Protein AF-A0A4P5VHD4-F1 (afdb_monomer)

Secondary structure (DSSP, 8-state):
-EEEEETT-TTSHHHHHHHHHHHHH-TT--EEEEEEESSHHHHHHHHHHHHHTT--GGGEEES-TTT--TTTT--BSEE---PPTT---GGGHHHHHHHHHHHGGGSTTTT----TT--HHHHHHHHHHTBPPGGGT-------

pLDDT: mean 90.38, std 12.6, range [35.44, 98.25]

Mean predicted aligned error: 4.92 Å

Structure (mmCIF, N/CA/C/O backbone):
data_AF-A0A4P5VHD4-F1
#
_entry.id   AF-A0A4P5VHD4-F1
#
loop_
_atom_site.group_PDB
_atom_site.id
_atom_site.type_symbol
_atom_site.label_atom_id
_atom_site.label_alt_id
_atom_site.label_comp_id
_atom_site.label_asym_id
_atom_site.label_entity_id
_atom_site.label_seq_id
_atom_site.pdbx_PDB_ins_code
_atom_site.Cartn_x
_atom_site.Cartn_y
_atom_site.Cartn_z
_atom_site.occupancy
_atom_site.B_iso_or_equiv
_atom_site.auth_seq_id
_atom_site.auth_comp_id
_atom_site.auth_asym_id
_atom_site.auth_atom_id
_atom_site.pdbx_PDB_model_num
ATOM 1 N N . MET A 1 1 ? 2.829 -13.680 -15.064 1.00 75.12 1 MET A N 1
ATOM 2 C CA . MET A 1 1 ? 2.821 -12.313 -14.505 1.00 75.12 1 MET A CA 1
ATOM 3 C C . MET A 1 1 ? 2.389 -12.442 -13.056 1.00 75.12 1 MET A C 1
ATOM 5 O O . MET A 1 1 ? 1.423 -13.157 -12.828 1.00 75.12 1 MET A O 1
ATOM 9 N N . ARG A 1 2 ? 3.145 -11.885 -12.105 1.00 89.25 2 ARG A N 1
ATOM 10 C CA . ARG A 1 2 ? 2.804 -11.911 -10.667 1.00 89.25 2 ARG A CA 1
ATOM 11 C C . ARG A 1 2 ? 2.540 -10.485 -10.185 1.00 89.25 2 ARG A C 1
ATOM 13 O O . ARG A 1 2 ? 3.039 -9.551 -10.811 1.00 89.25 2 ARG A O 1
ATOM 20 N N . SER A 1 3 ? 1.775 -10.311 -9.116 1.00 94.00 3 SER A N 1
ATOM 21 C CA . SER A 1 3 ? 1.488 -8.993 -8.539 1.00 94.00 3 SER A CA 1
ATOM 22 C C . SER A 1 3 ? 2.146 -8.802 -7.168 1.00 94.00 3 SER A C 1
ATOM 24 O O . SER A 1 3 ? 2.260 -9.745 -6.383 1.00 94.00 3 SER A O 1
ATOM 26 N N . LEU A 1 4 ? 2.608 -7.581 -6.896 1.00 95.44 4 LEU A N 1
ATOM 27 C CA . LEU A 1 4 ? 3.257 -7.182 -5.648 1.00 95.44 4 LEU A CA 1
ATOM 28 C C . LEU A 1 4 ? 2.566 -5.944 -5.074 1.00 95.44 4 LEU A C 1
ATOM 30 O O . LEU A 1 4 ? 2.323 -4.989 -5.812 1.00 95.44 4 LEU A O 1
ATOM 34 N N . TYR A 1 5 ? 2.293 -5.956 -3.770 1.00 97.12 5 TYR A N 1
ATOM 35 C CA . TYR A 1 5 ? 1.604 -4.868 -3.079 1.00 97.12 5 TYR A CA 1
ATOM 36 C C . TYR A 1 5 ? 2.351 -4.349 -1.848 1.00 97.12 5 TYR A C 1
ATOM 38 O O . TYR A 1 5 ? 2.866 -5.148 -1.064 1.00 97.12 5 TYR A O 1
ATOM 46 N N . ASP A 1 6 ? 2.342 -3.021 -1.671 1.00 97.38 6 ASP A N 1
ATOM 47 C CA . ASP A 1 6 ? 2.777 -2.332 -0.450 1.00 97.38 6 ASP A CA 1
ATOM 48 C C . ASP A 1 6 ? 1.712 -1.337 0.074 1.00 97.38 6 ASP A C 1
ATOM 50 O O . ASP A 1 6 ? 1.441 -0.321 -0.576 1.00 97.38 6 ASP A O 1
ATOM 54 N N . PRO A 1 7 ? 1.090 -1.583 1.246 1.00 96.56 7 PRO A N 1
ATOM 55 C CA . PRO A 1 7 ? 0.081 -0.703 1.843 1.00 96.56 7 PRO A CA 1
ATOM 56 C C . PRO A 1 7 ? 0.651 0.591 2.438 1.00 96.56 7 PRO A C 1
ATOM 58 O O . PRO A 1 7 ? -0.121 1.425 2.913 1.00 96.56 7 PRO A O 1
ATOM 61 N N . THR A 1 8 ? 1.972 0.736 2.474 1.00 95.75 8 THR A N 1
ATOM 62 C CA . THR A 1 8 ? 2.707 1.883 3.016 1.00 95.75 8 THR A CA 1
ATOM 63 C C . THR A 1 8 ? 3.889 2.171 2.100 1.00 95.75 8 THR A C 1
ATOM 65 O O . THR A 1 8 ? 5.047 2.106 2.513 1.00 95.75 8 THR A O 1
ATOM 68 N N . ALA A 1 9 ? 3.584 2.406 0.823 1.00 96.31 9 ALA A N 1
ATOM 69 C CA . ALA A 1 9 ? 4.568 2.367 -0.254 1.00 96.31 9 ALA A CA 1
ATOM 70 C C . ALA A 1 9 ? 5.696 3.401 -0.100 1.00 96.31 9 ALA A C 1
ATOM 72 O O . ALA A 1 9 ? 6.755 3.247 -0.715 1.00 96.31 9 ALA A O 1
ATOM 73 N N . GLY A 1 10 ? 5.493 4.465 0.685 1.00 95.81 10 GLY A N 1
ATOM 74 C CA . GLY A 1 10 ? 6.452 5.546 0.843 1.00 95.81 10 GLY A CA 1
ATOM 75 C C . GLY A 1 10 ? 6.808 6.140 -0.514 1.00 95.81 10 GLY A C 1
ATOM 76 O O . GLY A 1 10 ? 5.938 6.451 -1.324 1.00 95.81 10 GLY A O 1
ATOM 77 N N . THR A 1 11 ? 8.105 6.265 -0.783 1.00 96.50 11 THR A N 1
ATOM 78 C CA . THR A 1 11 ? 8.634 6.715 -2.079 1.00 96.50 11 THR A CA 1
ATOM 79 C C . THR A 1 11 ? 8.693 5.610 -3.140 1.00 96.50 11 THR A C 1
ATOM 81 O O . THR A 1 11 ? 9.211 5.850 -4.225 1.00 96.50 11 THR A O 1
ATOM 84 N N . GLY A 1 12 ? 8.191 4.404 -2.856 1.00 95.38 12 GLY A N 1
ATOM 85 C CA . GLY A 1 12 ? 8.194 3.260 -3.775 1.00 95.38 12 GLY A CA 1
ATOM 86 C C . GLY A 1 12 ? 9.477 2.426 -3.755 1.00 95.38 12 GLY A C 1
ATOM 87 O O . GLY A 1 12 ? 9.585 1.456 -4.501 1.00 95.38 12 GLY A O 1
ATOM 88 N N . GLY A 1 13 ? 10.442 2.748 -2.887 1.00 94.31 13 GLY A N 1
ATOM 89 C CA . GLY A 1 13 ? 11.766 2.115 -2.885 1.00 94.31 13 GLY A CA 1
ATOM 90 C C . GLY A 1 13 ? 11.737 0.588 -2.760 1.00 94.31 13 GLY A C 1
ATOM 91 O O . GLY A 1 13 ? 12.433 -0.099 -3.501 1.00 94.31 13 GLY A O 1
ATOM 92 N N . MET A 1 14 ? 10.899 0.036 -1.878 1.00 93.25 14 MET A N 1
ATOM 93 C CA . MET A 1 14 ? 10.801 -1.419 -1.708 1.00 93.25 14 MET A CA 1
ATOM 94 C C . MET A 1 14 ? 10.181 -2.121 -2.924 1.00 93.25 14 MET A C 1
ATOM 96 O O . MET A 1 14 ? 10.660 -3.182 -3.325 1.00 93.25 14 MET A O 1
ATOM 100 N N . LEU A 1 15 ? 9.152 -1.523 -3.536 1.00 94.06 15 LEU A N 1
ATOM 101 C CA . LEU A 1 15 ? 8.553 -2.024 -4.779 1.00 94.06 15 LEU A CA 1
ATOM 102 C C . LEU A 1 15 ? 9.599 -2.060 -5.900 1.00 94.06 15 LEU A C 1
ATOM 104 O O . LEU A 1 15 ? 9.727 -3.052 -6.616 1.00 94.06 15 LEU A O 1
ATOM 108 N N . SER A 1 16 ? 10.393 -0.996 -5.983 1.00 93.00 16 SER A N 1
ATOM 109 C CA . SER A 1 16 ? 11.457 -0.825 -6.962 1.00 93.00 16 SER A CA 1
ATOM 110 C C . SER A 1 16 ? 12.592 -1.831 -6.803 1.00 93.00 16 SER A C 1
ATOM 112 O O . SER A 1 16 ? 12.963 -2.488 -7.776 1.00 93.00 16 SER A O 1
ATOM 114 N N . VAL A 1 17 ? 13.080 -2.027 -5.579 1.00 93.75 17 VAL A N 1
ATOM 115 C CA . VAL A 1 17 ? 14.108 -3.034 -5.279 1.00 93.75 17 VAL A CA 1
ATOM 116 C C . VAL A 1 17 ? 13.599 -4.446 -5.573 1.00 93.75 17 VAL A C 1
ATOM 118 O O . VAL A 1 17 ? 14.340 -5.266 -6.114 1.00 93.75 17 VAL A O 1
ATOM 121 N N . ALA A 1 18 ? 12.338 -4.747 -5.254 1.00 91.94 18 ALA A N 1
ATOM 122 C CA . ALA A 1 18 ? 11.758 -6.061 -5.518 1.00 91.94 18 ALA A CA 1
ATOM 123 C C . ALA A 1 18 ? 11.663 -6.369 -7.023 1.00 91.94 18 ALA A C 1
ATOM 125 O O . ALA A 1 18 ? 11.978 -7.487 -7.442 1.00 91.94 18 ALA A O 1
ATOM 126 N N . GLU A 1 19 ? 11.268 -5.390 -7.841 1.00 92.38 19 GLU A N 1
ATOM 127 C CA . GLU A 1 19 ? 11.252 -5.528 -9.299 1.00 92.38 19 GLU A CA 1
ATOM 128 C C . GLU A 1 19 ? 12.657 -5.741 -9.867 1.00 92.38 19 GLU A C 1
ATOM 130 O O . GLU A 1 19 ? 12.881 -6.704 -10.602 1.00 92.38 19 GLU A O 1
ATOM 135 N N . GLU A 1 20 ? 13.610 -4.889 -9.492 1.00 91.75 20 GLU A N 1
ATOM 136 C CA . GLU A 1 20 ? 15.000 -4.968 -9.952 1.00 91.75 20 GLU A CA 1
ATOM 137 C C . GLU A 1 20 ? 15.642 -6.306 -9.580 1.00 91.75 20 GLU A C 1
ATOM 139 O O . GLU A 1 20 ? 16.279 -6.952 -10.416 1.00 91.75 20 GLU A O 1
ATOM 144 N N . HIS A 1 21 ? 15.414 -6.772 -8.349 1.00 91.38 21 HIS A N 1
ATOM 145 C CA . HIS A 1 21 ? 15.896 -8.068 -7.890 1.00 91.38 21 HIS A CA 1
ATOM 146 C C . HIS A 1 21 ? 15.303 -9.222 -8.710 1.00 91.38 21 HIS A C 1
ATOM 148 O O . HIS A 1 21 ? 16.028 -10.134 -9.116 1.00 91.38 21 HIS A O 1
ATOM 154 N N . LEU A 1 22 ? 13.998 -9.180 -9.007 1.00 89.62 22 LEU A N 1
ATOM 155 C CA . LEU A 1 22 ? 13.355 -10.221 -9.805 1.00 89.62 22 LEU A CA 1
ATOM 156 C C . LEU A 1 22 ? 13.857 -10.228 -11.252 1.00 89.62 22 LEU A C 1
ATOM 158 O O . LEU A 1 22 ? 14.137 -11.302 -11.786 1.00 89.62 22 LEU A O 1
ATOM 162 N N . VAL A 1 23 ? 13.993 -9.056 -11.875 1.00 88.50 23 VAL A N 1
ATOM 163 C CA . VAL A 1 23 ? 14.522 -8.916 -13.240 1.00 88.50 23 VAL A CA 1
ATOM 164 C C . VAL A 1 23 ? 15.975 -9.389 -13.311 1.00 88.50 23 VAL A C 1
ATOM 166 O O . VAL A 1 23 ? 16.346 -10.063 -14.271 1.00 88.50 23 VAL A O 1
ATOM 169 N N . GLY A 1 24 ? 16.779 -9.112 -12.279 1.00 90.38 24 GLY A N 1
ATOM 170 C CA . GLY A 1 24 ? 18.157 -9.597 -12.173 1.00 90.38 24 GLY A CA 1
ATOM 171 C C . GLY A 1 24 ? 18.269 -11.124 -12.101 1.00 90.38 24 GLY A C 1
ATOM 172 O O . GLY A 1 24 ? 19.207 -11.694 -12.654 1.00 90.38 24 GLY A O 1
ATOM 173 N N . MET A 1 25 ? 17.304 -11.800 -11.469 1.00 90.94 25 MET A N 1
ATOM 174 C CA . MET A 1 25 ? 17.247 -13.269 -11.429 1.00 90.94 25 MET A CA 1
ATOM 175 C C . MET A 1 25 ? 16.635 -13.881 -12.693 1.00 90.94 25 MET A C 1
ATOM 177 O O . MET A 1 25 ? 17.042 -14.958 -13.127 1.00 90.94 25 MET A O 1
ATOM 181 N N . ASN A 1 26 ? 15.625 -13.230 -13.268 1.00 89.62 26 ASN A N 1
ATOM 182 C CA . ASN A 1 26 ? 14.936 -13.683 -14.467 1.00 89.62 26 ASN A CA 1
ATOM 183 C C . ASN A 1 26 ? 14.505 -12.478 -15.326 1.00 89.62 26 ASN A C 1
ATOM 185 O O . ASN A 1 26 ? 13.449 -11.896 -15.071 1.00 89.62 26 ASN A O 1
ATOM 189 N N . PRO A 1 27 ? 15.236 -12.163 -16.411 1.00 89.19 27 PRO A N 1
ATOM 190 C CA . PRO A 1 27 ? 14.937 -11.016 -17.276 1.00 89.19 27 PRO A CA 1
ATOM 191 C C . PRO A 1 27 ? 13.566 -11.064 -17.966 1.00 89.19 27 PRO A C 1
ATOM 193 O O . PRO A 1 27 ? 13.050 -10.040 -18.410 1.00 89.19 27 PRO A O 1
ATOM 196 N N . SER A 1 28 ? 12.971 -12.256 -18.082 1.00 88.31 28 SER A N 1
ATOM 197 C CA . SER A 1 28 ? 11.631 -12.441 -18.654 1.00 88.31 28 SER A CA 1
ATOM 198 C C . SER A 1 28 ? 10.506 -12.267 -17.628 1.00 88.31 28 SER A C 1
ATOM 200 O O . SER A 1 28 ? 9.329 -12.239 -17.996 1.00 88.31 28 SER A O 1
ATOM 202 N N . ALA A 1 29 ? 10.841 -12.156 -16.339 1.00 86.94 29 ALA A N 1
ATOM 203 C CA . ALA A 1 29 ? 9.857 -11.972 -15.291 1.00 86.94 29 ALA A CA 1
ATOM 204 C C . ALA A 1 29 ? 9.181 -10.598 -15.400 1.00 86.94 29 ALA A C 1
ATOM 206 O O . ALA A 1 29 ? 9.779 -9.591 -15.776 1.00 86.94 29 ALA A O 1
ATOM 207 N N . ARG A 1 30 ? 7.890 -10.572 -15.064 1.00 87.06 30 ARG A N 1
ATOM 208 C CA . ARG A 1 30 ? 7.062 -9.364 -15.043 1.00 87.06 30 ARG A CA 1
ATOM 209 C C . ARG A 1 30 ? 6.292 -9.309 -13.731 1.00 87.06 30 ARG A C 1
ATOM 211 O O . ARG A 1 30 ? 5.537 -10.248 -13.434 1.00 87.06 30 ARG A O 1
ATOM 218 N N . LEU A 1 31 ? 6.486 -8.218 -12.994 1.00 92.00 31 LEU A N 1
ATOM 219 C CA . LEU A 1 31 ? 5.725 -7.855 -11.804 1.00 92.00 31 LEU A CA 1
ATOM 220 C C . LEU A 1 31 ? 4.789 -6.695 -12.120 1.00 92.00 31 LEU A C 1
ATOM 222 O O . LEU A 1 31 ? 5.184 -5.738 -12.782 1.00 92.00 31 LEU A O 1
ATOM 226 N N . VAL A 1 32 ? 3.562 -6.795 -11.622 1.00 94.94 32 VAL A N 1
ATOM 227 C CA . VAL A 1 32 ? 2.642 -5.661 -11.531 1.00 94.94 32 VAL A CA 1
ATOM 228 C C . VAL A 1 32 ? 2.786 -5.082 -10.135 1.00 94.94 32 VAL A C 1
ATOM 230 O O . VAL A 1 32 ? 2.500 -5.775 -9.156 1.00 94.94 32 VAL A O 1
ATOM 233 N N . LEU A 1 33 ? 3.254 -3.840 -10.052 1.00 96.06 33 LEU A N 1
ATOM 234 C CA . LEU A 1 33 ? 3.464 -3.150 -8.785 1.00 96.06 33 LEU A CA 1
ATOM 235 C C . LEU A 1 33 ? 2.196 -2.395 -8.385 1.00 96.06 33 LEU A C 1
ATOM 237 O O . LEU A 1 33 ? 1.503 -1.810 -9.219 1.00 96.06 33 LEU A O 1
ATOM 241 N N . SER A 1 34 ? 1.854 -2.451 -7.104 1.00 97.50 34 SER A N 1
ATOM 242 C CA . SER A 1 34 ? 0.707 -1.759 -6.522 1.00 97.50 34 SER A CA 1
ATOM 243 C C . SER A 1 34 ? 1.067 -1.237 -5.146 1.00 97.50 34 SER A C 1
ATOM 245 O O . SER A 1 34 ? 1.860 -1.841 -4.425 1.00 97.50 34 SER A O 1
ATOM 247 N N . GLY A 1 35 ? 0.464 -0.126 -4.751 1.00 97.56 35 GLY A N 1
ATOM 248 C CA . GLY A 1 35 ? 0.702 0.400 -3.423 1.00 97.56 35 GLY A CA 1
ATOM 249 C C . GLY A 1 35 ? -0.205 1.549 -3.049 1.00 97.56 35 GLY A C 1
ATOM 250 O O . GLY A 1 35 ? -0.905 2.120 -3.887 1.00 97.56 35 GLY A O 1
ATOM 251 N N . GLN A 1 36 ? -0.188 1.879 -1.767 1.00 98.25 36 GLN A N 1
ATOM 252 C CA . GLN A 1 36 ? -0.921 3.010 -1.227 1.00 98.25 36 GLN A CA 1
ATOM 253 C C . GLN A 1 36 ? -0.030 3.805 -0.277 1.00 98.25 36 GLN A C 1
ATOM 255 O O . GLN A 1 36 ? 0.764 3.231 0.465 1.00 98.25 36 GLN A O 1
ATOM 260 N N . GLU A 1 37 ? -0.139 5.130 -0.336 1.00 97.56 37 GLU A N 1
ATOM 261 C CA . GLU A 1 37 ? 0.649 6.034 0.496 1.00 97.56 37 GLU A CA 1
ATOM 262 C C . GLU A 1 37 ? -0.199 7.217 0.981 1.00 97.56 37 GLU A C 1
ATOM 264 O O . GLU A 1 37 ? -0.980 7.807 0.229 1.00 97.56 37 GLU A O 1
ATOM 269 N N . LEU A 1 38 ? -0.038 7.562 2.258 1.00 96.12 38 LEU A N 1
ATOM 270 C CA . LEU A 1 38 ? -0.766 8.632 2.933 1.00 96.12 38 LEU A CA 1
ATOM 271 C C . LEU A 1 38 ? -0.089 9.996 2.761 1.00 96.12 38 LEU A C 1
ATOM 273 O O . LEU A 1 38 ? -0.766 11.022 2.715 1.00 96.12 38 LEU A O 1
ATOM 277 N N . ASN A 1 39 ? 1.241 10.028 2.734 1.00 96.50 39 ASN A N 1
ATOM 278 C CA . ASN A 1 39 ? 2.021 11.247 2.620 1.00 96.50 39 ASN A CA 1
ATOM 279 C C . ASN A 1 39 ? 2.049 11.728 1.153 1.00 96.50 39 ASN A C 1
ATOM 281 O O . ASN A 1 39 ? 2.511 10.993 0.278 1.00 96.50 39 ASN A O 1
ATOM 285 N N . PRO A 1 40 ? 1.573 12.952 0.857 1.00 97.62 40 PRO A N 1
ATOM 286 C CA . PRO A 1 40 ? 1.417 13.419 -0.519 1.00 97.62 40 PRO A CA 1
ATOM 287 C C . PRO A 1 40 ? 2.752 13.569 -1.256 1.00 97.62 40 PRO A C 1
ATOM 289 O O . PRO A 1 40 ? 2.815 13.274 -2.450 1.00 97.62 40 PRO A O 1
ATOM 292 N N . GLU A 1 41 ? 3.821 13.974 -0.566 1.00 98.06 41 GLU A N 1
ATOM 293 C CA . GLU A 1 41 ? 5.153 14.097 -1.163 1.00 98.06 41 GLU A CA 1
ATOM 294 C C . GLU A 1 41 ? 5.715 12.724 -1.554 1.00 98.06 41 GLU A C 1
ATOM 296 O O . GLU A 1 41 ? 6.128 12.517 -2.695 1.00 98.06 41 GLU A O 1
ATOM 301 N N . SER A 1 42 ? 5.671 11.763 -0.629 1.00 97.62 42 SER A N 1
ATOM 302 C CA . SER A 1 42 ? 6.132 10.388 -0.852 1.00 97.62 42 SER A CA 1
ATOM 303 C C . SER A 1 42 ? 5.327 9.703 -1.954 1.00 97.62 42 SER A C 1
ATOM 305 O O . SER A 1 42 ? 5.911 9.117 -2.863 1.00 97.62 42 SER A O 1
ATOM 307 N N . TYR A 1 43 ? 4.002 9.872 -1.948 1.00 98.12 43 TYR A N 1
ATOM 308 C CA . TYR A 1 43 ? 3.116 9.391 -3.007 1.00 98.12 43 TYR A CA 1
ATOM 309 C C . TYR A 1 43 ? 3.492 9.959 -4.383 1.00 98.12 43 TYR A C 1
ATOM 311 O O . TYR A 1 43 ? 3.554 9.208 -5.357 1.00 98.12 43 TYR A O 1
ATOM 319 N N . ALA A 1 44 ? 3.759 11.265 -4.483 1.00 98.12 44 ALA A N 1
ATOM 320 C CA . ALA A 1 44 ? 4.147 11.889 -5.746 1.00 98.12 44 ALA A CA 1
ATOM 321 C C . ALA A 1 44 ? 5.475 11.324 -6.275 1.00 98.12 44 ALA A C 1
ATOM 323 O O . ALA A 1 44 ? 5.579 11.031 -7.468 1.00 98.12 44 ALA A O 1
ATOM 324 N N . ILE A 1 45 ? 6.454 11.115 -5.387 1.00 98.06 45 ILE A N 1
ATOM 325 C CA . ILE A 1 45 ? 7.742 10.493 -5.724 1.00 98.06 45 ILE A CA 1
ATOM 326 C C . ILE A 1 45 ? 7.535 9.047 -6.188 1.00 98.06 45 ILE A C 1
ATOM 328 O O . ILE A 1 45 ? 7.990 8.692 -7.272 1.00 98.06 45 ILE A O 1
ATOM 332 N N . CYS A 1 46 ? 6.792 8.243 -5.423 1.00 97.75 46 CYS A N 1
ATOM 333 C CA . CYS A 1 46 ? 6.477 6.856 -5.766 1.00 97.75 46 CYS A CA 1
ATOM 334 C C . CYS A 1 46 ? 5.801 6.761 -7.135 1.00 97.75 46 CYS A C 1
ATOM 336 O O . CYS A 1 46 ? 6.218 5.998 -8.002 1.00 97.75 46 CYS A O 1
ATOM 338 N N . LYS A 1 47 ? 4.790 7.596 -7.381 1.00 97.62 47 LYS A N 1
ATOM 339 C CA . LYS A 1 47 ? 4.063 7.607 -8.649 1.00 97.62 47 LYS A CA 1
ATOM 340 C C . LYS A 1 47 ? 4.946 8.004 -9.834 1.00 97.62 47 LYS A C 1
ATOM 342 O O . LYS A 1 47 ? 4.787 7.437 -10.914 1.00 97.62 47 LYS A O 1
ATOM 347 N N . ALA A 1 48 ? 5.855 8.960 -9.646 1.00 97.31 48 ALA A N 1
ATOM 348 C CA . ALA A 1 48 ? 6.827 9.344 -10.667 1.00 97.31 48 ALA A CA 1
ATOM 349 C C . ALA A 1 48 ? 7.826 8.212 -10.961 1.00 97.31 48 ALA A C 1
ATOM 351 O O . ALA A 1 48 ? 8.083 7.930 -12.130 1.00 97.31 48 ALA A O 1
ATOM 352 N N . ASP A 1 49 ? 8.330 7.527 -9.931 1.00 96.00 49 ASP A N 1
ATOM 353 C CA . ASP A 1 49 ? 9.228 6.375 -10.085 1.00 96.00 49 ASP A CA 1
ATOM 354 C C . ASP A 1 49 ? 8.548 5.231 -10.858 1.00 96.00 49 ASP A C 1
ATOM 356 O O . ASP A 1 49 ? 9.075 4.742 -11.858 1.00 96.00 49 ASP A O 1
ATOM 360 N N . MET A 1 50 ? 7.309 4.888 -10.489 1.00 96.31 50 MET A N 1
ATOM 361 C CA . MET A 1 50 ? 6.511 3.880 -11.199 1.00 96.31 50 MET A CA 1
ATOM 362 C C . MET A 1 50 ? 6.256 4.262 -12.664 1.00 96.31 50 MET A C 1
ATOM 364 O O . MET A 1 50 ? 6.313 3.403 -13.545 1.00 96.31 50 MET A O 1
ATOM 368 N N . LEU A 1 51 ? 6.025 5.548 -12.952 1.00 96.38 51 LEU A N 1
ATOM 369 C CA . LEU A 1 51 ? 5.867 6.034 -14.324 1.00 96.38 51 LEU A CA 1
ATOM 370 C C . LEU A 1 51 ? 7.143 5.832 -15.151 1.00 96.38 51 LEU A C 1
ATOM 372 O O . LEU A 1 51 ? 7.067 5.352 -16.280 1.00 96.38 51 LEU A O 1
ATOM 376 N N . ILE A 1 52 ? 8.307 6.179 -14.592 1.00 94.69 52 ILE A N 1
ATOM 377 C CA . ILE A 1 52 ? 9.615 6.019 -15.250 1.00 94.69 52 ILE A CA 1
ATOM 378 C C . ILE A 1 52 ? 9.884 4.543 -15.564 1.00 94.69 52 ILE A C 1
ATOM 380 O O . ILE A 1 52 ? 10.405 4.220 -16.631 1.00 94.69 52 ILE A O 1
ATOM 384 N N . LYS A 1 53 ? 9.475 3.646 -14.665 1.00 91.44 53 LYS A N 1
ATOM 385 C CA . LYS A 1 53 ? 9.616 2.192 -14.808 1.00 91.44 53 LYS A CA 1
ATOM 386 C C . LYS A 1 53 ? 8.581 1.551 -15.741 1.00 91.44 53 LYS A C 1
ATOM 388 O O . LYS A 1 53 ? 8.647 0.352 -15.999 1.00 91.44 53 LYS A O 1
ATOM 393 N N . GLY A 1 54 ? 7.639 2.3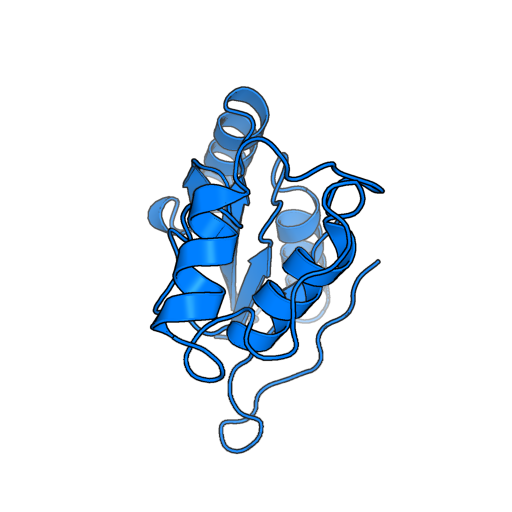29 -16.281 1.00 93.62 54 GLY A N 1
ATOM 394 C CA . GLY A 1 54 ? 6.601 1.833 -17.190 1.00 93.62 54 GLY A CA 1
ATOM 395 C C . GLY A 1 54 ? 5.503 1.017 -16.501 1.00 93.62 54 GLY A C 1
ATOM 396 O O . GLY A 1 54 ? 4.813 0.239 -17.160 1.00 93.62 54 GLY A O 1
ATOM 397 N N . GLN A 1 55 ? 5.340 1.180 -15.188 1.00 95.75 55 GLN A N 1
ATOM 398 C CA . GLN A 1 55 ? 4.270 0.560 -14.409 1.00 95.75 55 GLN A CA 1
ATOM 399 C C . GLN A 1 55 ? 2.958 1.345 -14.559 1.00 95.75 55 GLN A C 1
ATOM 401 O O . GLN A 1 55 ? 2.950 2.541 -14.869 1.00 95.75 55 GLN A O 1
ATOM 406 N N . ASP A 1 56 ? 1.821 0.686 -14.318 1.00 95.62 56 ASP A N 1
ATOM 407 C CA . ASP A 1 56 ? 0.527 1.374 -14.328 1.00 95.62 56 ASP A CA 1
ATOM 408 C C . ASP A 1 56 ? 0.362 2.220 -13.058 1.00 95.62 56 ASP A C 1
ATOM 410 O O . ASP A 1 56 ? 0.045 1.724 -11.977 1.00 95.62 56 ASP A O 1
ATOM 414 N N . ILE A 1 57 ? 0.530 3.534 -13.205 1.00 95.88 57 ILE A N 1
ATOM 415 C CA . ILE A 1 57 ? 0.390 4.511 -12.120 1.00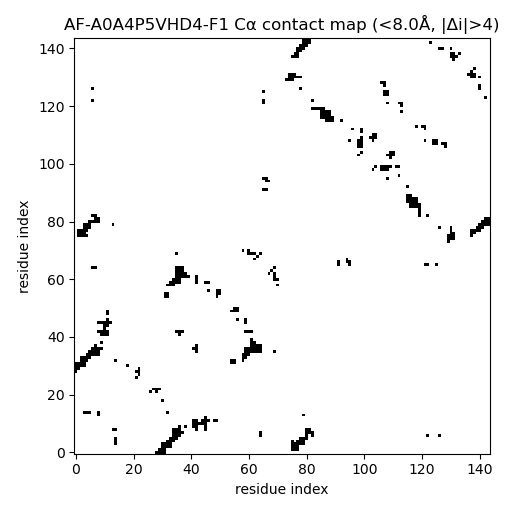 95.88 57 ILE A CA 1
ATOM 416 C C . ILE A 1 57 ? -1.008 4.550 -11.486 1.00 95.88 57 ILE A C 1
ATOM 418 O O . ILE A 1 57 ? -1.176 5.187 -10.445 1.00 95.88 57 ILE A O 1
ATOM 422 N N . LYS A 1 58 ? -2.024 3.909 -12.083 1.00 96.12 58 LYS A N 1
ATOM 423 C CA . LYS A 1 58 ? -3.345 3.733 -11.457 1.00 96.12 58 LYS A CA 1
ATOM 424 C C . LYS A 1 58 ? -3.303 2.766 -10.276 1.00 96.12 58 LYS A C 1
ATOM 426 O O . LYS A 1 58 ? -4.193 2.826 -9.433 1.00 96.12 58 LYS A O 1
ATOM 431 N N . ASN A 1 59 ? -2.281 1.917 -10.196 1.00 96.56 59 ASN A N 1
ATOM 432 C CA . ASN A 1 59 ? -2.085 0.979 -9.093 1.00 96.56 59 ASN A CA 1
ATOM 433 C C . ASN A 1 59 ? -1.413 1.617 -7.871 1.00 96.56 59 ASN A C 1
ATOM 435 O O . ASN A 1 59 ? -1.304 0.968 -6.833 1.00 96.56 59 ASN A O 1
ATOM 439 N N . ILE A 1 60 ? -0.984 2.878 -7.978 1.00 98.00 60 ILE A N 1
ATOM 440 C CA . ILE A 1 60 ? -0.463 3.662 -6.860 1.00 98.00 60 ILE A CA 1
ATOM 441 C C . ILE A 1 60 ? -1.556 4.614 -6.392 1.00 98.00 60 ILE A C 1
ATOM 443 O O . ILE A 1 60 ? -1.981 5.514 -7.124 1.00 98.00 60 ILE A O 1
ATOM 447 N N . ARG A 1 61 ? -2.038 4.396 -5.171 1.00 98.25 61 ARG A N 1
ATOM 448 C CA . ARG A 1 61 ? -3.159 5.126 -4.581 1.00 98.25 61 ARG A CA 1
ATOM 449 C C . ARG A 1 61 ? -2.689 6.085 -3.499 1.00 98.25 61 ARG A C 1
ATOM 451 O O . ARG A 1 61 ? -1.724 5.827 -2.788 1.00 98.25 61 ARG A O 1
ATOM 458 N N . PHE A 1 62 ? -3.400 7.197 -3.387 1.00 98.19 62 PHE A N 1
ATOM 459 C CA . PHE A 1 62 ? -3.190 8.180 -2.335 1.00 98.19 62 PHE A CA 1
ATOM 460 C C . PHE A 1 62 ? -4.277 8.028 -1.276 1.00 98.19 62 PHE A C 1
ATOM 462 O O . PHE A 1 62 ? -5.456 7.991 -1.627 1.00 98.19 62 PHE A O 1
ATOM 469 N N . GLY A 1 63 ? -3.891 7.972 -0.004 1.00 97.31 63 GLY A N 1
ATOM 470 C CA . GLY A 1 63 ? -4.830 7.945 1.116 1.00 97.31 63 GLY A CA 1
ATOM 471 C C . GLY A 1 63 ? -4.391 7.036 2.257 1.00 97.31 63 GLY A C 1
ATOM 472 O O . GLY A 1 63 ? -3.403 6.312 2.167 1.00 97.31 63 GLY A O 1
ATOM 473 N N . ASN A 1 64 ? -5.155 7.049 3.348 1.00 96.50 64 ASN A N 1
ATOM 474 C CA . ASN A 1 64 ? -4.875 6.211 4.509 1.00 96.50 64 ASN A CA 1
ATOM 475 C C . ASN A 1 64 ? -5.377 4.781 4.279 1.00 96.50 64 ASN A C 1
ATOM 477 O O . ASN A 1 64 ? -6.580 4.554 4.296 1.00 96.50 64 ASN A O 1
ATOM 481 N N . THR A 1 65 ? -4.463 3.823 4.151 1.00 96.69 65 THR A N 1
ATOM 482 C CA . THR A 1 65 ? -4.788 2.420 3.849 1.00 96.69 65 THR A CA 1
ATOM 483 C C . THR A 1 65 ? -5.750 1.762 4.839 1.00 96.69 65 THR A C 1
ATOM 485 O O . THR A 1 65 ? -6.578 0.939 4.455 1.00 96.69 65 THR A O 1
ATOM 488 N N . LEU A 1 66 ? -5.678 2.120 6.122 1.00 96.31 66 LEU A N 1
ATOM 489 C CA . LEU A 1 66 ? -6.537 1.530 7.149 1.00 96.31 66 LEU A CA 1
ATOM 490 C C . LEU A 1 66 ? -7.925 2.183 7.186 1.00 96.31 66 LEU A C 1
ATOM 492 O O . LEU A 1 66 ? -8.910 1.480 7.388 1.00 96.31 66 LEU A O 1
ATOM 496 N N . A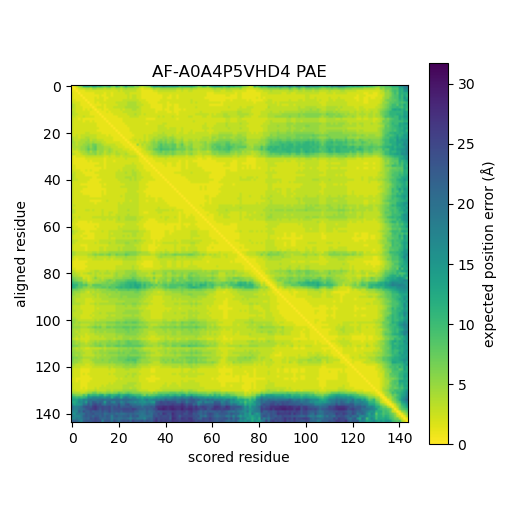LA A 1 67 ? -8.019 3.497 6.968 1.00 96.38 67 ALA A N 1
ATOM 497 C CA . ALA A 1 67 ? -9.303 4.206 6.942 1.00 96.38 67 ALA A CA 1
ATOM 498 C C . ALA A 1 67 ? -10.071 4.021 5.625 1.00 96.38 67 ALA A C 1
ATOM 500 O O . ALA A 1 67 ? -11.298 4.000 5.638 1.00 96.38 67 ALA A O 1
ATOM 501 N N . ASP A 1 68 ? -9.352 3.933 4.508 1.00 96.19 68 ASP A N 1
ATOM 502 C CA . ASP A 1 68 ? -9.915 3.900 3.164 1.00 96.19 68 ASP A CA 1
ATOM 503 C C . ASP A 1 68 ? -9.002 3.091 2.233 1.00 96.19 68 ASP A C 1
ATOM 505 O O . ASP A 1 68 ? -7.974 3.565 1.734 1.00 96.19 68 ASP A O 1
ATOM 509 N N . ASP A 1 69 ? -9.362 1.825 2.054 1.00 96.94 69 ASP A N 1
ATOM 510 C CA . ASP A 1 69 ? -8.632 0.889 1.212 1.00 96.94 69 ASP A CA 1
ATOM 511 C C . ASP A 1 69 ? -8.967 1.110 -0.264 1.00 96.94 69 ASP A C 1
ATOM 513 O O . ASP A 1 69 ? -9.961 0.612 -0.796 1.00 96.94 69 ASP A O 1
ATOM 517 N N . GLN A 1 70 ? -8.085 1.825 -0.953 1.00 97.50 70 GLN A N 1
ATOM 518 C CA . GLN A 1 70 ? -8.259 2.186 -2.358 1.00 97.50 70 GLN A CA 1
ATOM 519 C C . GLN A 1 70 ? -7.990 1.015 -3.318 1.00 97.50 70 GLN A C 1
ATOM 5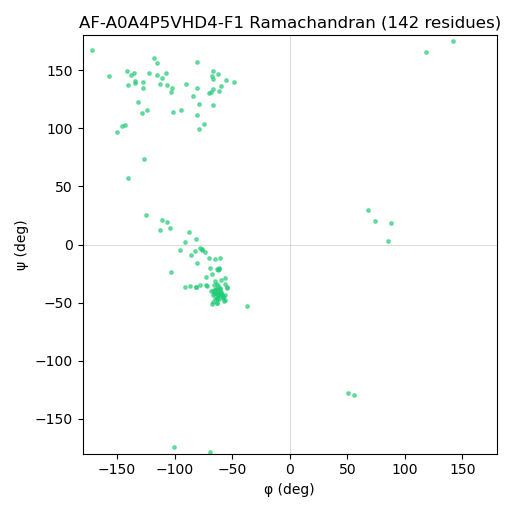21 O O . GLN A 1 70 ? -8.134 1.155 -4.537 1.00 97.50 70 GLN A O 1
ATOM 526 N N . LEU A 1 71 ? -7.561 -0.134 -2.788 1.00 95.94 71 LEU A N 1
ATOM 527 C CA . LEU A 1 71 ? -7.284 -1.361 -3.531 1.00 95.94 71 LEU A CA 1
ATOM 528 C C . LEU A 1 71 ? -8.089 -2.539 -2.956 1.00 95.94 71 LEU A C 1
ATOM 530 O O . LEU A 1 71 ? -7.679 -3.689 -3.111 1.00 95.94 71 LEU A O 1
ATOM 534 N N . GLY A 1 72 ? -9.233 -2.247 -2.313 1.00 91.94 72 GLY A N 1
ATOM 535 C CA . GLY A 1 72 ? -10.178 -3.163 -1.651 1.00 91.94 72 GLY A CA 1
ATOM 536 C C . GLY A 1 72 ? -10.379 -4.506 -2.350 1.00 91.94 72 GLY A C 1
ATOM 537 O O . GLY A 1 72 ? -10.151 -5.554 -1.752 1.00 91.94 72 GLY A O 1
ATOM 538 N N . ASP A 1 73 ? -10.698 -4.452 -3.639 1.00 90.31 73 ASP A N 1
ATOM 539 C CA . ASP A 1 73 ? -11.129 -5.605 -4.436 1.00 90.31 73 ASP A CA 1
ATOM 540 C C . ASP A 1 73 ? -9.976 -6.398 -5.083 1.00 90.31 73 ASP A C 1
ATOM 542 O O . ASP A 1 73 ? -10.204 -7.226 -5.968 1.00 90.31 73 ASP A O 1
ATOM 546 N N . GLN A 1 74 ? -8.723 -6.120 -4.708 1.00 93.88 74 GLN A N 1
ATOM 547 C CA . GLN A 1 74 ? -7.540 -6.728 -5.320 1.00 93.88 74 GLN A CA 1
ATOM 548 C C . GLN A 1 74 ? -6.799 -7.658 -4.363 1.00 93.88 74 GLN A C 1
ATOM 550 O O . GLN A 1 74 ? -6.535 -7.305 -3.214 1.00 93.88 74 GLN A O 1
ATOM 555 N N . ASN A 1 75 ? -6.373 -8.804 -4.903 1.00 94.31 75 ASN A N 1
ATOM 556 C CA . ASN A 1 75 ? -5.533 -9.778 -4.215 1.00 94.31 75 ASN A CA 1
ATOM 557 C C . ASN A 1 75 ? -4.171 -9.903 -4.900 1.00 94.31 75 ASN A C 1
ATOM 559 O O . ASN A 1 75 ? -4.064 -9.838 -6.132 1.00 94.31 75 ASN A O 1
ATOM 563 N N . TYR A 1 76 ? -3.137 -10.148 -4.099 1.00 94.88 76 TYR A N 1
ATOM 564 C CA . TYR A 1 76 ? -1.750 -10.101 -4.546 1.00 94.88 76 TYR A CA 1
ATOM 565 C C . TYR A 1 76 ? -1.001 -11.415 -4.315 1.00 94.88 76 TYR A C 1
ATOM 567 O O . TYR A 1 76 ? -1.276 -12.151 -3.364 1.00 94.88 76 TYR A O 1
ATOM 575 N N . ASP A 1 77 ? -0.054 -11.714 -5.211 1.00 91.88 77 ASP A N 1
ATOM 576 C CA . ASP A 1 77 ? 0.831 -12.885 -5.096 1.00 91.88 77 ASP A CA 1
ATOM 577 C C . ASP A 1 77 ? 1.879 -12.695 -3.996 1.00 91.88 77 ASP A C 1
ATOM 579 O O . ASP A 1 77 ? 2.273 -13.650 -3.318 1.00 91.88 77 ASP A O 1
ATOM 583 N N . TYR A 1 78 ? 2.324 -11.450 -3.840 1.00 91.38 78 TYR A N 1
ATOM 584 C CA . TYR A 1 78 ? 3.309 -11.032 -2.863 1.00 91.38 78 TYR A CA 1
ATOM 585 C C . TYR A 1 78 ? 2.896 -9.722 -2.221 1.00 91.38 78 TYR A C 1
ATOM 587 O O . TYR A 1 78 ? 2.351 -8.829 -2.872 1.00 91.38 78 TYR A O 1
ATOM 595 N N . MET A 1 79 ? 3.232 -9.589 -0.948 1.00 93.81 79 MET A N 1
ATOM 596 C CA . MET A 1 79 ? 3.074 -8.353 -0.209 1.00 93.81 79 MET A CA 1
ATOM 597 C C . MET A 1 79 ? 4.335 -8.088 0.590 1.00 93.81 79 MET A C 1
ATOM 599 O O . MET A 1 79 ? 4.907 -9.004 1.185 1.00 93.81 79 MET A O 1
ATOM 603 N N . LEU A 1 80 ? 4.741 -6.829 0.603 1.00 90.81 80 LEU A N 1
ATOM 604 C CA . LEU A 1 80 ? 5.801 -6.314 1.450 1.00 90.81 80 LEU A CA 1
ATOM 605 C C . LEU A 1 80 ? 5.319 -4.996 2.039 1.00 90.81 80 LEU A C 1
ATOM 607 O O . LEU A 1 80 ? 4.518 -4.303 1.428 1.00 90.81 80 LEU A O 1
ATOM 611 N N . SER A 1 81 ? 5.734 -4.681 3.253 1.00 88.69 81 SER A N 1
ATOM 612 C CA . SER A 1 81 ? 5.330 -3.440 3.901 1.00 88.69 81 SER A CA 1
ATOM 613 C C . SER A 1 81 ? 6.350 -3.089 4.960 1.00 88.69 81 SER A C 1
ATOM 615 O O . SER A 1 81 ? 6.895 -3.978 5.618 1.00 88.69 81 SER A O 1
ATOM 617 N N . ASN A 1 82 ? 6.579 -1.794 5.119 1.00 88.00 82 ASN A N 1
ATOM 618 C CA . ASN A 1 82 ? 7.312 -1.237 6.242 1.00 88.00 82 ASN A CA 1
ATOM 619 C C . ASN A 1 82 ? 6.438 -0.155 6.888 1.00 88.00 82 ASN A C 1
ATOM 621 O O . ASN A 1 82 ? 6.668 1.041 6.669 1.00 88.00 82 ASN A O 1
ATOM 625 N N . PRO A 1 83 ? 5.379 -0.556 7.613 1.00 85.31 83 PRO A N 1
ATOM 626 C CA . PRO A 1 83 ? 4.501 0.407 8.239 1.00 85.31 83 PRO A CA 1
ATOM 627 C C . PRO A 1 83 ? 5.270 1.154 9.336 1.00 85.31 83 PRO A C 1
ATOM 629 O O . PRO A 1 83 ? 6.164 0.583 9.967 1.00 85.31 83 PRO A O 1
ATOM 632 N N . PRO A 1 84 ? 4.937 2.424 9.614 1.00 79.88 84 PRO A N 1
ATOM 633 C CA . PRO A 1 84 ? 5.610 3.140 10.683 1.00 79.88 84 PRO A CA 1
ATOM 634 C C . PRO A 1 84 ? 5.355 2.429 12.024 1.00 79.88 84 PRO A C 1
ATOM 636 O O . PRO A 1 84 ? 4.223 2.059 12.347 1.00 79.88 84 PRO A O 1
ATOM 639 N N . P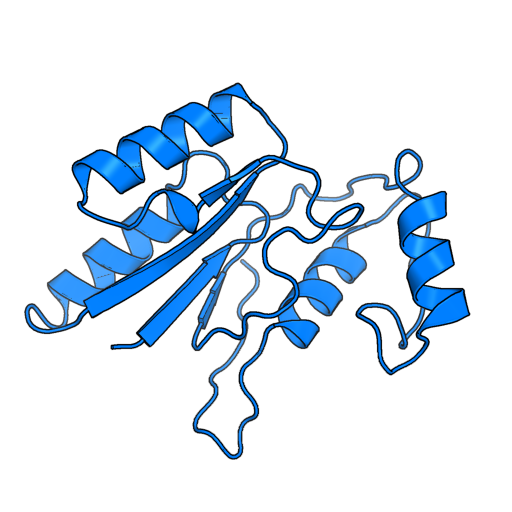HE A 1 85 ? 6.413 2.209 12.806 1.00 78.44 85 PHE A N 1
ATOM 640 C CA . PHE A 1 85 ? 6.315 1.502 14.084 1.00 78.44 85 PHE A CA 1
ATOM 641 C C . PHE A 1 85 ? 5.508 2.309 15.110 1.00 78.44 85 PHE A C 1
ATOM 643 O O . PHE A 1 85 ? 5.756 3.499 15.306 1.00 78.44 85 PHE A O 1
ATOM 650 N N . GLY A 1 86 ? 4.573 1.649 15.804 1.00 76.19 86 GLY A N 1
ATOM 651 C CA . GLY A 1 86 ? 3.843 2.249 16.928 1.00 76.19 86 GLY A CA 1
ATOM 652 C C . GLY A 1 86 ? 2.891 3.383 16.537 1.00 76.19 86 GLY A C 1
ATOM 653 O O . GLY A 1 86 ? 2.675 4.308 17.317 1.00 76.19 86 GLY A O 1
ATOM 654 N N . VAL A 1 87 ? 2.336 3.345 15.323 1.00 84.38 87 VAL A N 1
ATOM 655 C CA . VAL A 1 87 ? 1.386 4.363 14.852 1.00 84.38 87 VAL A CA 1
ATOM 656 C C . VAL A 1 87 ? 0.096 4.296 15.660 1.00 84.38 87 VAL A C 1
ATOM 658 O O . VAL A 1 87 ? -0.617 3.293 15.638 1.00 84.38 87 VAL A O 1
ATOM 661 N N . GLU A 1 88 ? -0.238 5.398 16.328 1.00 91.06 88 GLU A N 1
ATOM 662 C CA . GLU A 1 88 ? -1.564 5.603 16.904 1.00 91.06 88 GLU A CA 1
ATOM 663 C C . GLU A 1 88 ? -2.600 5.761 15.777 1.00 91.06 88 GLU A C 1
ATOM 665 O O . GLU A 1 88 ? -2.435 6.575 14.866 1.00 91.06 88 GLU A O 1
ATOM 670 N N . TRP A 1 89 ? -3.714 5.033 15.860 1.00 93.81 89 TRP A N 1
ATOM 671 C CA . TRP A 1 89 ? -4.782 5.057 14.850 1.00 93.81 89 TRP A CA 1
ATOM 672 C C . TRP A 1 89 ? -6.040 5.807 15.315 1.00 93.81 89 TRP A C 1
ATOM 674 O O . TRP A 1 89 ? -7.112 5.693 14.727 1.00 93.81 89 TRP A O 1
ATOM 684 N N . LYS A 1 90 ? -5.912 6.664 16.335 1.00 95.75 90 LYS A N 1
ATOM 685 C CA . LYS A 1 90 ? -7.012 7.456 16.915 1.00 95.75 90 LYS A CA 1
ATOM 686 C C . LYS A 1 90 ? -7.774 8.300 15.895 1.00 95.75 90 LYS A C 1
ATOM 688 O O . LYS A 1 90 ? -8.990 8.436 15.991 1.00 95.75 90 LYS A O 1
ATOM 693 N N . LYS A 1 91 ? -7.069 8.863 14.907 1.00 95.25 91 LYS A N 1
ATOM 694 C CA . LYS A 1 91 ? -7.677 9.702 13.858 1.00 95.25 91 LYS A CA 1
ATOM 695 C C . LYS A 1 91 ? -8.595 8.921 12.915 1.00 95.25 91 LYS A C 1
ATOM 697 O O . LYS A 1 91 ? -9.489 9.531 12.346 1.00 95.25 91 LYS A O 1
ATOM 702 N N . ILE A 1 92 ? -8.366 7.616 12.775 1.00 96.25 92 ILE A N 1
ATOM 703 C CA . ILE A 1 92 ? -9.106 6.712 11.881 1.00 96.25 92 ILE A CA 1
ATOM 704 C C . ILE A 1 92 ? -9.936 5.682 12.660 1.00 96.25 92 ILE A C 1
ATOM 706 O O . ILE A 1 92 ? -10.389 4.673 12.119 1.00 96.25 92 ILE A O 1
ATOM 710 N N . GLN A 1 93 ? -10.088 5.891 13.973 1.00 97.06 93 GLN A N 1
ATOM 711 C CA . GLN A 1 93 ? -10.690 4.904 14.859 1.00 97.06 93 GLN A CA 1
ATOM 712 C C . GLN A 1 93 ? -12.141 4.610 14.487 1.00 97.06 93 GLN A C 1
ATOM 714 O O . GLN A 1 93 ? -12.583 3.470 14.595 1.00 97.06 93 GLN A O 1
ATOM 719 N N . LYS A 1 94 ? -12.881 5.627 14.037 1.00 97.50 94 LYS A N 1
ATOM 720 C CA . LYS A 1 94 ? -14.289 5.474 13.663 1.00 97.50 94 LYS A CA 1
ATOM 721 C C . LYS A 1 94 ? -14.446 4.595 12.428 1.00 97.50 94 LYS A C 1
ATOM 723 O O . LYS A 1 94 ? -15.376 3.802 12.374 1.00 97.50 94 LYS A O 1
ATOM 728 N N . GLU A 1 95 ? -13.561 4.746 11.453 1.00 97.44 95 GLU A N 1
ATOM 729 C CA . GLU A 1 95 ? -13.550 4.007 10.195 1.00 97.44 95 GLU A CA 1
ATOM 730 C C . GLU A 1 95 ? -13.215 2.536 10.447 1.00 97.44 95 GLU A C 1
ATOM 732 O O . GLU A 1 95 ? -13.989 1.657 10.073 1.00 97.44 95 GLU A O 1
ATOM 737 N N . VAL A 1 96 ? -12.128 2.280 11.182 1.00 97.06 96 VAL A N 1
ATOM 738 C CA . VAL A 1 96 ? -11.687 0.924 11.543 1.00 97.06 96 VAL A CA 1
ATOM 739 C C . VAL A 1 96 ? -12.735 0.206 12.401 1.00 97.06 96 VAL A C 1
ATOM 741 O O . VAL A 1 96 ? -13.067 -0.947 12.131 1.00 97.06 96 VAL A O 1
ATOM 744 N N . GLN A 1 97 ? -13.303 0.889 13.403 1.00 97.38 97 GLN A N 1
ATOM 745 C CA . GLN A 1 97 ? -14.346 0.311 14.254 1.00 97.38 97 GLN A CA 1
ATOM 746 C C . GLN A 1 97 ? -15.620 0.020 13.461 1.00 97.38 97 GLN A C 1
ATOM 748 O O . GLN A 1 97 ? -16.202 -1.046 13.619 1.00 97.38 97 GLN A O 1
ATOM 753 N N . ARG A 1 98 ? -16.029 0.926 12.563 1.00 97.44 98 ARG A N 1
ATOM 754 C CA . ARG A 1 98 ? -17.196 0.706 11.703 1.00 97.44 98 ARG A CA 1
ATOM 755 C C . ARG A 1 98 ? -17.028 -0.557 10.869 1.00 97.44 98 ARG A C 1
ATOM 757 O O . ARG A 1 98 ? -17.967 -1.340 10.787 1.00 97.44 98 ARG A O 1
ATOM 764 N N . GLU A 1 99 ? -15.868 -0.764 10.254 1.00 96.81 99 GLU A N 1
ATOM 765 C CA . GLU A 1 99 ? -15.623 -1.971 9.464 1.00 96.81 99 GLU A CA 1
ATOM 766 C C . GLU A 1 99 ? -15.683 -3.230 10.333 1.00 96.81 99 GLU A C 1
ATOM 768 O O . GLU A 1 99 ? -16.382 -4.179 9.981 1.00 96.81 99 GLU A O 1
ATOM 773 N N . ALA A 1 100 ? -15.015 -3.215 11.490 1.00 96.56 100 ALA A N 1
ATOM 774 C CA . ALA A 1 100 ? -15.036 -4.335 12.426 1.00 96.56 100 ALA A CA 1
ATOM 775 C C . ALA A 1 100 ? -16.466 -4.679 12.883 1.00 96.56 100 ALA A C 1
ATOM 777 O O . ALA A 1 100 ? -16.849 -5.848 12.867 1.00 96.56 100 ALA A O 1
ATOM 778 N N . ASP A 1 101 ? -17.271 -3.667 13.220 1.00 96.88 101 ASP A N 1
ATOM 779 C CA . ASP A 1 101 ? -18.638 -3.836 13.725 1.00 96.88 101 ASP A CA 1
ATOM 780 C C . ASP A 1 101 ? -19.621 -4.289 12.637 1.00 96.88 101 ASP A C 1
ATOM 782 O O . ASP A 1 101 ? -20.555 -5.040 12.915 1.00 96.88 101 ASP A O 1
ATOM 786 N N . THR A 1 102 ? -19.444 -3.816 11.399 1.00 96.88 102 THR A N 1
ATOM 787 C CA . THR A 1 102 ? -20.394 -4.076 10.304 1.00 96.88 102 THR A CA 1
ATOM 788 C C . THR A 1 102 ? -20.060 -5.322 9.497 1.00 96.88 102 THR A C 1
ATOM 790 O O . THR A 1 102 ? -20.976 -6.025 9.074 1.00 96.88 102 THR A O 1
ATOM 793 N N . LEU A 1 103 ? -18.774 -5.610 9.278 1.00 95.56 103 LEU A N 1
ATOM 794 C CA . LEU A 1 103 ? -18.335 -6.723 8.436 1.00 95.56 103 LEU A CA 1
ATOM 795 C C . LEU A 1 103 ? -17.840 -7.927 9.246 1.00 95.56 103 L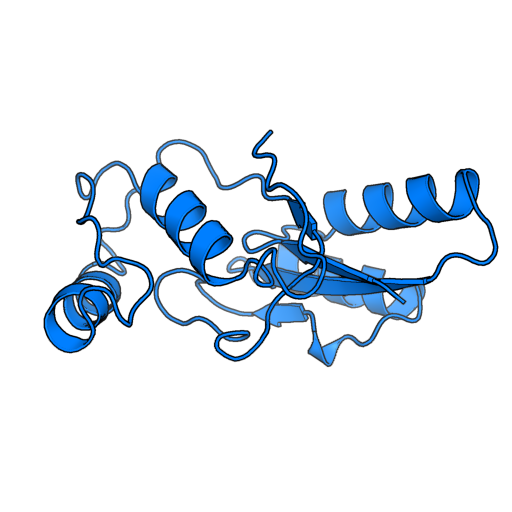EU A C 1
ATOM 797 O O . LEU A 1 103 ? -17.853 -9.047 8.734 1.00 95.56 103 LEU A O 1
ATOM 801 N N . GLY A 1 104 ? -17.404 -7.739 10.495 1.00 94.38 104 GLY A N 1
ATOM 802 C CA . GLY A 1 104 ? -16.835 -8.817 11.306 1.00 94.38 104 GLY A CA 1
ATOM 803 C C . GLY A 1 104 ? -15.729 -9.571 10.555 1.00 94.38 104 GLY A C 1
ATOM 804 O O . GLY A 1 104 ? -14.811 -8.965 10.007 1.00 94.38 104 GLY A O 1
ATOM 805 N N . PHE A 1 105 ? -15.836 -10.902 10.483 1.00 93.31 105 PHE A N 1
ATOM 806 C CA . PHE A 1 105 ? -14.894 -11.763 9.747 1.00 93.31 105 PHE A CA 1
ATOM 807 C C . PHE A 1 105 ? -14.968 -11.652 8.219 1.00 93.31 105 PHE A C 1
ATOM 809 O O . PHE A 1 105 ? -14.083 -12.171 7.546 1.00 93.31 105 PHE A O 1
ATOM 816 N N . ALA A 1 106 ? -15.994 -11.000 7.666 1.00 92.50 106 ALA A N 1
ATOM 817 C CA . ALA A 1 106 ? -16.038 -10.690 6.239 1.00 92.50 106 ALA A CA 1
ATOM 818 C C . ALA A 1 106 ? -15.194 -9.450 5.882 1.00 92.50 106 ALA A C 1
ATOM 820 O O . ALA A 1 106 ? -14.908 -9.236 4.708 1.00 92.50 106 ALA A O 1
ATOM 821 N N . GLY A 1 107 ? -14.811 -8.638 6.876 1.00 93.62 107 GLY A N 1
ATOM 822 C CA . GLY A 1 107 ? -13.914 -7.491 6.719 1.00 93.62 107 GLY A CA 1
ATOM 823 C C . GLY A 1 107 ? -12.479 -7.801 7.148 1.00 93.62 107 GLY A C 1
ATOM 824 O O . GLY A 1 107 ? -12.141 -8.926 7.520 1.00 93.62 107 GLY A O 1
ATOM 825 N N . ARG A 1 108 ? -11.622 -6.776 7.149 1.00 95.56 108 ARG A N 1
ATOM 826 C CA . ARG A 1 108 ? -10.186 -6.914 7.449 1.00 95.56 108 ARG A CA 1
ATOM 827 C C . ARG A 1 108 ? -9.913 -7.160 8.930 1.00 95.56 108 ARG A C 1
ATOM 829 O O . ARG A 1 108 ? -8.919 -7.785 9.282 1.00 95.56 108 ARG A O 1
ATOM 836 N N . PHE A 1 109 ? -10.792 -6.685 9.810 1.00 96.56 109 PHE A N 1
ATOM 837 C CA . PHE A 1 109 ? -10.520 -6.596 11.249 1.00 96.56 109 PHE A CA 1
ATOM 838 C C . PHE A 1 109 ? -11.341 -7.558 12.124 1.00 96.56 109 PHE A C 1
ATOM 840 O O . PHE A 1 109 ? -11.458 -7.353 13.331 1.00 96.56 109 PHE A O 1
ATOM 847 N N . GLY A 1 110 ? -11.876 -8.636 11.542 1.00 92.75 110 GLY A N 1
ATOM 848 C CA . GLY A 1 110 ? -12.669 -9.646 12.258 1.00 92.75 110 GLY A CA 1
ATOM 849 C C . GLY A 1 110 ? -12.009 -10.289 13.490 1.00 92.75 110 GLY A C 1
ATOM 850 O O . GLY A 1 110 ? -12.708 -10.507 14.479 1.00 92.75 110 GLY A O 1
ATOM 851 N N . PRO A 1 111 ? -10.686 -10.556 13.503 1.00 93.06 111 PRO A N 1
ATOM 852 C CA . PRO A 1 111 ? -10.002 -11.089 14.687 1.00 93.06 111 PRO A CA 1
ATOM 853 C C . PRO A 1 111 ? -9.972 -10.150 15.904 1.00 93.06 111 PRO A C 1
ATOM 855 O O . PRO A 1 111 ? -9.626 -10.592 16.999 1.00 93.06 111 PRO A O 1
ATOM 858 N N . GLY A 1 112 ? -10.318 -8.872 15.728 1.00 93.81 112 GLY A N 1
ATOM 859 C CA . GLY A 1 112 ? -10.349 -7.864 16.783 1.00 93.81 112 GLY A CA 1
ATOM 860 C C . GLY A 1 112 ? -9.386 -6.704 16.541 1.00 93.81 112 GLY A C 1
ATOM 861 O O . GLY A 1 112 ? -8.490 -6.757 15.697 1.00 93.81 112 GLY A O 1
ATOM 862 N N . LEU A 1 113 ? -9.587 -5.634 17.312 1.00 96.06 113 LEU A N 1
ATOM 863 C CA . LEU A 1 113 ? -8.830 -4.390 17.196 1.00 96.06 113 LEU A CA 1
ATOM 864 C C . LEU A 1 113 ? -7.769 -4.292 18.304 1.00 96.06 113 LEU A C 1
ATOM 866 O O . LEU A 1 113 ? -8.084 -4.556 19.469 1.00 96.06 113 LEU A O 1
ATOM 870 N N . PRO A 1 114 ? -6.520 -3.902 17.981 1.00 94.25 114 PRO A N 1
ATOM 871 C CA . PRO A 1 114 ? -5.491 -3.655 18.984 1.00 94.25 114 PRO A CA 1
ATOM 872 C C . PRO A 1 114 ? -5.813 -2.392 19.797 1.00 94.25 114 PRO A C 1
ATOM 874 O O . PRO A 1 114 ? -6.826 -1.722 19.602 1.00 94.25 114 PRO A O 1
ATOM 877 N N . ARG A 1 115 ? -4.932 -2.022 20.730 1.00 93.69 115 ARG A N 1
ATOM 878 C CA . ARG A 1 115 ? -5.055 -0.730 21.421 1.00 93.69 115 ARG A CA 1
ATOM 879 C C . ARG A 1 115 ? -4.928 0.413 20.415 1.00 93.69 115 ARG A C 1
ATOM 881 O O . ARG A 1 115 ? -4.139 0.332 19.482 1.00 93.69 115 ARG A O 1
ATOM 888 N N . VAL A 1 116 ? -5.633 1.519 20.656 1.00 93.94 116 VAL A N 1
ATOM 889 C CA . VAL A 1 116 ? -5.587 2.715 19.789 1.00 93.94 116 VAL A CA 1
ATOM 890 C C . VAL A 1 116 ? -4.166 3.272 19.611 1.00 93.94 116 VAL A C 1
ATOM 892 O O . VAL A 1 116 ? -3.842 3.825 18.564 1.00 93.94 116 VAL A O 1
ATOM 895 N N . SER A 1 117 ? -3.304 3.077 20.611 1.00 90.62 117 SER A N 1
ATOM 896 C CA . SER A 1 117 ? -1.898 3.489 20.603 1.00 90.62 117 SER A CA 1
ATOM 897 C C . SER A 1 117 ? -0.968 2.596 19.770 1.00 90.62 117 SER A C 1
ATOM 899 O O . SER A 1 117 ? 0.215 2.901 19.696 1.00 90.62 117 SER A O 1
ATOM 901 N N . ASP A 1 118 ? -1.452 1.486 19.205 1.00 89.88 118 ASP A N 1
ATOM 902 C CA . ASP A 1 118 ? -0.646 0.560 18.402 1.00 89.88 118 ASP A CA 1
ATOM 903 C C . ASP A 1 118 ? -1.457 0.005 17.222 1.00 89.88 118 ASP A C 1
ATOM 905 O O . ASP A 1 118 ? -2.309 -0.869 17.375 1.00 89.88 118 ASP A O 1
ATOM 909 N N . GLY A 1 119 ? -1.198 0.538 16.030 1.00 91.38 119 GLY A N 1
ATOM 910 C CA . GLY A 1 119 ? -1.831 0.125 14.780 1.00 91.38 119 GLY A CA 1
ATOM 911 C C . GLY A 1 119 ? -1.093 -0.980 14.024 1.00 91.38 119 GLY A C 1
ATOM 912 O O . GLY A 1 119 ? -1.542 -1.355 12.944 1.00 91.38 119 GLY A O 1
ATOM 913 N N . SER A 1 120 ? 0.015 -1.517 14.544 1.00 91.81 120 SER A N 1
ATOM 914 C CA . SER A 1 120 ? 0.881 -2.443 13.792 1.00 91.81 120 SER A CA 1
ATOM 915 C C . SER A 1 120 ? 0.126 -3.706 13.350 1.00 91.81 120 SER A C 1
ATOM 917 O O . SER A 1 120 ? 0.229 -4.140 12.202 1.00 91.81 120 SER A O 1
ATOM 919 N N . LEU A 1 121 ? -0.717 -4.253 14.235 1.00 92.50 121 LEU A N 1
ATOM 920 C CA . LEU A 1 121 ? -1.551 -5.420 13.931 1.00 92.50 121 LEU A CA 1
ATOM 921 C C . LEU A 1 121 ? -2.592 -5.135 12.835 1.00 92.50 121 LEU A C 1
ATOM 923 O O . LEU A 1 121 ? -2.911 -6.035 12.063 1.00 92.50 121 LEU A O 1
ATOM 927 N N . LEU A 1 122 ? -3.097 -3.902 12.724 1.00 95.81 122 LEU A N 1
ATOM 928 C CA . LEU A 1 122 ? -4.078 -3.549 11.692 1.00 95.81 122 LEU A CA 1
ATOM 929 C C . LEU A 1 122 ? -3.472 -3.656 10.290 1.00 95.81 122 LEU A C 1
ATOM 931 O O . LEU A 1 122 ? -4.125 -4.171 9.387 1.00 95.81 122 LEU A O 1
ATOM 935 N N . PHE A 1 123 ? -2.214 -3.243 10.111 1.00 95.25 123 PHE A N 1
ATOM 936 C CA . PHE A 1 123 ? -1.510 -3.415 8.837 1.00 95.25 123 PHE A CA 1
ATOM 937 C C . PHE A 1 123 ? -1.271 -4.890 8.507 1.00 95.25 123 PHE A C 1
ATOM 939 O O . PHE A 1 123 ? -1.451 -5.293 7.361 1.00 95.25 123 PHE A O 1
ATOM 946 N N . LEU A 1 124 ? -0.930 -5.716 9.500 1.00 93.88 124 LEU A N 1
ATOM 947 C CA . LEU A 1 124 ? -0.776 -7.157 9.287 1.00 93.88 124 LEU A CA 1
ATOM 948 C C . LEU A 1 124 ? -2.096 -7.812 8.854 1.00 93.88 124 LEU A C 1
ATOM 950 O O . LEU A 1 124 ? -2.115 -8.579 7.894 1.00 93.88 124 LEU A O 1
ATOM 954 N N . LEU A 1 125 ? -3.200 -7.492 9.531 1.00 95.19 125 LEU A N 1
ATOM 955 C CA . LEU A 1 125 ? -4.530 -7.987 9.170 1.00 95.19 125 LEU A CA 1
ATOM 956 C C . LEU A 1 125 ? -4.960 -7.508 7.778 1.00 95.19 125 LEU A C 1
ATOM 958 O O . LEU A 1 125 ? -5.480 -8.295 6.988 1.00 95.19 125 LEU A O 1
ATOM 962 N N . HIS A 1 126 ? -4.664 -6.250 7.444 1.00 96.19 126 HIS A N 1
ATOM 963 C CA . HIS A 1 126 ? -4.863 -5.713 6.100 1.00 96.19 126 HIS A CA 1
ATOM 964 C C . HIS A 1 126 ? -4.105 -6.536 5.054 1.00 96.19 126 HIS A C 1
ATOM 966 O O . HIS A 1 126 ? -4.708 -6.981 4.084 1.00 96.19 126 HIS A O 1
ATOM 972 N N . LEU A 1 127 ? -2.822 -6.832 5.269 1.00 95.31 127 LEU A N 1
ATOM 973 C CA . LEU A 1 127 ? -2.050 -7.682 4.357 1.00 95.31 127 LEU A CA 1
ATOM 974 C C . LEU A 1 127 ? -2.650 -9.085 4.213 1.00 95.31 127 LEU A C 1
ATOM 976 O O . LEU A 1 127 ? -2.756 -9.583 3.097 1.00 95.31 127 LEU A O 1
ATOM 980 N N . ILE A 1 128 ? -3.085 -9.705 5.313 1.00 93.38 128 ILE A N 1
ATOM 981 C CA . ILE A 1 128 ? -3.727 -11.029 5.2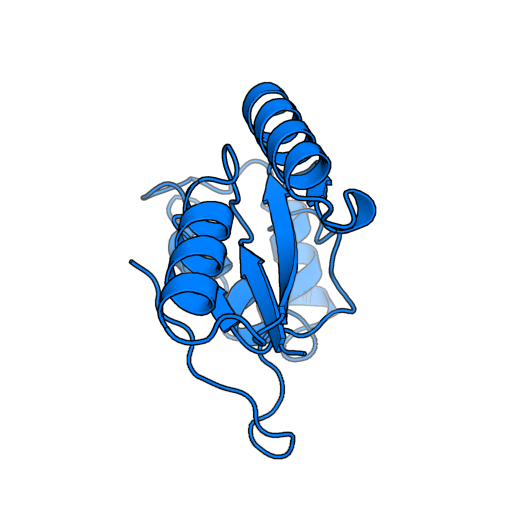83 1.00 93.38 128 ILE A CA 1
ATOM 982 C C . ILE A 1 128 ? -4.993 -11.001 4.418 1.00 93.38 128 ILE A C 1
ATOM 984 O O . ILE A 1 128 ? -5.196 -11.908 3.613 1.00 93.38 128 ILE A O 1
ATOM 988 N N . SER A 1 129 ? -5.803 -9.943 4.520 1.00 94.12 129 SER A N 1
ATOM 989 C CA . SER A 1 129 ? -7.021 -9.791 3.709 1.00 94.12 129 SER A CA 1
ATOM 990 C C . SER A 1 129 ? -6.755 -9.685 2.200 1.00 94.12 129 SER A C 1
ATOM 992 O O . SER A 1 129 ? -7.638 -9.979 1.402 1.00 94.12 129 SER A O 1
ATOM 994 N N . LYS A 1 130 ? -5.532 -9.301 1.810 1.00 94.44 130 LYS A N 1
ATOM 995 C CA . LYS A 1 130 ? -5.089 -9.115 0.420 1.00 94.44 130 LYS A CA 1
ATOM 996 C C . LYS A 1 130 ? -4.391 -10.332 -0.175 1.00 94.44 130 LYS A C 1
ATOM 998 O O . LYS A 1 130 ? -4.016 -10.317 -1.351 1.00 94.44 130 LYS A O 1
ATOM 1003 N N . MET A 1 131 ? -4.172 -11.376 0.618 1.00 91.94 131 MET A N 1
ATOM 1004 C CA . MET A 1 131 ? -3.487 -12.569 0.142 1.00 91.94 131 MET A CA 1
ATOM 1005 C C . MET A 1 131 ? -4.372 -13.330 -0.842 1.00 91.94 131 MET A C 1
ATOM 1007 O O . MET A 1 131 ? -5.522 -13.657 -0.546 1.00 91.94 131 MET A O 1
ATOM 1011 N N . ARG A 1 132 ? -3.820 -13.689 -2.007 1.00 86.62 132 ARG A N 1
ATOM 1012 C CA . ARG A 1 132 ? -4.485 -14.654 -2.890 1.00 86.62 132 ARG A CA 1
ATOM 1013 C C . ARG A 1 132 ? -4.658 -15.996 -2.146 1.00 86.62 132 ARG A C 1
ATOM 1015 O O . ARG A 1 132 ? -3.705 -16.443 -1.501 1.00 86.62 132 ARG A O 1
ATOM 1022 N N . PRO A 1 133 ? -5.826 -16.662 -2.227 1.00 77.25 133 PRO A N 1
ATOM 1023 C CA . PRO A 1 133 ? -6.031 -17.958 -1.586 1.00 77.25 133 PRO A CA 1
ATOM 1024 C C . PRO A 1 133 ? -4.984 -18.994 -2.01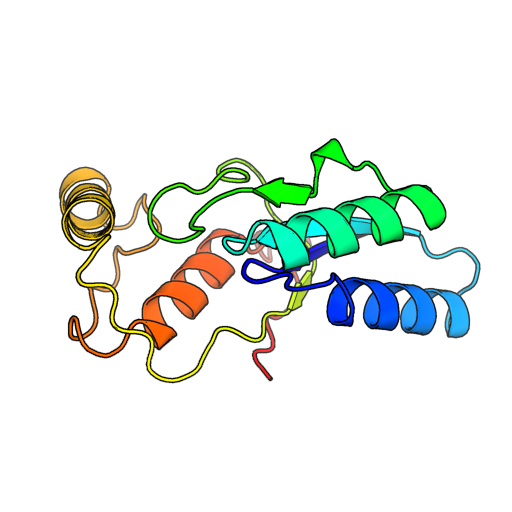8 1.00 77.25 133 PRO A C 1
ATOM 1026 O O . PRO A 1 133 ? -4.619 -19.085 -3.190 1.00 77.25 133 PRO A O 1
ATOM 1029 N N . ALA A 1 134 ? -4.528 -19.829 -1.080 1.00 65.69 134 ALA A N 1
ATOM 1030 C CA . ALA A 1 134 ? -3.510 -20.851 -1.350 1.00 65.69 134 ALA A CA 1
ATOM 1031 C C . ALA A 1 134 ? -3.945 -21.869 -2.426 1.00 65.69 134 ALA A C 1
ATOM 1033 O O . ALA A 1 134 ? -3.114 -22.356 -3.189 1.00 65.69 134 ALA A O 1
ATOM 1034 N N . LEU A 1 135 ? -5.252 -22.139 -2.529 1.00 61.41 135 LEU A N 1
ATOM 1035 C CA . LEU A 1 135 ? -5.849 -22.995 -3.564 1.00 61.41 135 LEU A CA 1
ATOM 1036 C C . LEU A 1 135 ? -5.643 -22.449 -4.989 1.00 61.41 135 LEU A C 1
ATOM 1038 O O . LEU A 1 135 ? -5.668 -23.219 -5.943 1.00 61.41 135 LEU A O 1
ATOM 1042 N N . GLU A 1 136 ? -5.388 -21.148 -5.129 1.00 61.25 136 GLU A N 1
ATOM 1043 C CA . GLU A 1 136 ? -5.125 -20.464 -6.401 1.00 61.25 136 GLU A CA 1
ATOM 1044 C C . GLU A 1 136 ? -3.630 -20.142 -6.598 1.00 61.25 136 GLU A C 1
ATOM 1046 O O . GLU A 1 136 ? -3.264 -19.356 -7.472 1.00 61.25 136 GLU A O 1
ATOM 1051 N N . GLY A 1 137 ? -2.748 -20.741 -5.788 1.00 54.56 137 GLY A N 1
ATOM 1052 C CA . GLY A 1 137 ? -1.296 -20.563 -5.885 1.00 54.56 137 GLY A CA 1
ATOM 1053 C C . GLY A 1 137 ? -0.716 -19.380 -5.097 1.00 54.56 137 GLY A C 1
ATOM 1054 O O . GLY A 1 137 ? 0.400 -18.963 -5.400 1.00 54.56 137 GLY A O 1
ATOM 1055 N N . GLY A 1 138 ? -1.435 -18.835 -4.107 1.00 45.88 138 GLY A N 1
ATOM 1056 C CA . GLY A 1 138 ? -0.967 -17.711 -3.280 1.00 45.88 138 GLY A CA 1
ATOM 1057 C C . GLY A 1 138 ? 0.232 -18.023 -2.365 1.00 45.88 138 GLY A C 1
ATOM 1058 O O . GLY A 1 138 ? 0.329 -19.113 -1.797 1.00 45.88 138 GLY A O 1
ATOM 1059 N N . SER A 1 139 ? 1.139 -17.047 -2.210 1.00 56.56 139 SER A N 1
ATOM 1060 C CA . SER A 1 139 ? 2.404 -17.140 -1.454 1.00 56.56 139 SER A CA 1
ATOM 1061 C C . SER A 1 139 ? 2.510 -16.172 -0.255 1.00 56.56 139 SER A C 1
ATOM 1063 O O . SER A 1 139 ? 1.783 -15.190 -0.161 1.00 56.56 139 SER A O 1
ATOM 1065 N N . LEU A 1 140 ? 3.425 -16.507 0.676 1.00 48.12 140 LEU A N 1
ATOM 1066 C CA . LEU A 1 140 ? 3.684 -15.917 2.004 1.00 48.12 140 LEU A CA 1
ATOM 1067 C C . LEU A 1 140 ? 3.801 -14.377 2.056 1.00 48.12 140 LEU A C 1
ATOM 1069 O O . LEU A 1 140 ? 4.518 -13.774 1.261 1.00 48.12 140 LEU A O 1
ATOM 1073 N N . SER A 1 141 ? 3.229 -13.779 3.109 1.00 46.34 141 SER A N 1
ATOM 1074 C CA . SER A 1 141 ? 3.545 -12.420 3.578 1.00 46.34 141 SER A CA 1
ATOM 1075 C C . SER A 1 141 ? 4.830 -12.424 4.428 1.00 46.34 141 SER A C 1
ATOM 1077 O O . SER A 1 141 ? 4.998 -13.290 5.291 1.00 46.34 141 SER A O 1
ATOM 1079 N N . ARG A 1 142 ? 5.744 -11.471 4.193 1.00 39.03 142 ARG A N 1
ATOM 1080 C CA . ARG A 1 142 ? 6.884 -11.159 5.077 1.00 39.03 142 ARG A CA 1
ATOM 1081 C C . ARG A 1 142 ? 6.821 -9.677 5.449 1.00 39.03 142 ARG A C 1
ATOM 1083 O O . ARG A 1 142 ? 6.968 -8.826 4.579 1.00 39.03 142 ARG A O 1
ATOM 1090 N N . SER A 1 143 ? 6.634 -9.379 6.731 1.00 35.44 143 SER A N 1
ATOM 1091 C CA . SER A 1 143 ? 6.902 -8.056 7.304 1.00 35.44 143 SER A CA 1
ATOM 1092 C C . SER A 1 143 ? 8.389 -7.964 7.657 1.00 35.44 143 SER A C 1
ATOM 1094 O O . SER A 1 143 ? 8.896 -8.872 8.324 1.00 35.44 143 SER A O 1
ATOM 1096 N N . CYS A 1 144 ? 9.077 -6.922 7.186 1.00 38.41 144 CYS A N 1
ATOM 1097 C CA . CYS A 1 144 ? 10.452 -6.611 7.593 1.00 38.41 144 CYS A CA 1
ATOM 1098 C C . CYS A 1 144 ? 10.466 -5.778 8.875 1.00 38.41 144 CYS A C 1
ATOM 1100 O O . CYS A 1 144 ? 9.528 -4.972 9.055 1.00 38.41 144 CYS A O 1
#

Sequence (144 aa):
MRSLYDPTAGTGGMLSVAEEHLVGMNPSARLVLSGQELNPESYAICKADMLIKGQDIKNIRFGNTLADDQLGDQNYDYMLSNPPFGVEWKKIQKEVQREADTLGFAGRFGPGLPRVSDGSLLFLLHLISKMRPALEGGSLSRSC

Nearest PDB structures (foldseek):
  7qw8-assembly2_B  TM=7.350E-01  e=5.222E-06  Geobacillus stearothermophilus
  7qw8-assembly1_A  TM=7.434E-01  e=6.793E-06  Geobacillus stearothermophilus
  7qos-assembly2_B  TM=6.678E-01  e=5.554E-04  Aquifex aeolicus VF5
  7qos-assembly1_A  TM=6.670E-01  e=8.799E-04  Aquifex aeolicus VF5
  4obx-assembly2_C  TM=6.318E-01  e=4.860E-03  Saccharomyces cerevisiae S288C

Solvent-accessible surface area (backbone atoms only — not comparable to full-atom values): 7944 Å² total; 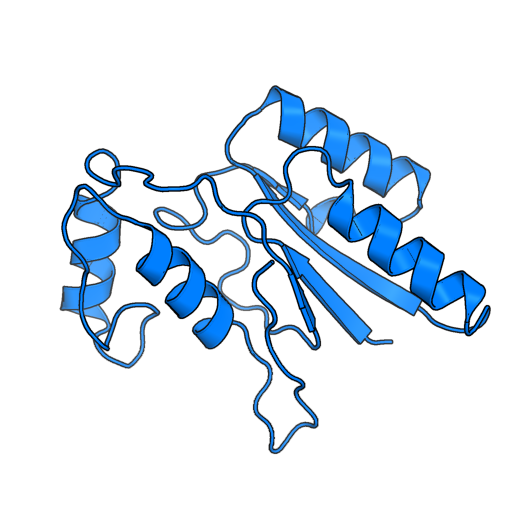per-residue (Å²): 124,49,35,36,38,18,69,43,30,45,54,30,59,68,63,50,51,52,50,52,53,46,34,74,76,35,77,84,60,51,74,48,65,34,28,22,16,63,50,68,68,33,31,51,46,18,41,49,52,34,46,76,72,70,47,65,51,84,39,50,40,78,39,48,49,78,59,48,56,88,60,72,95,53,66,25,45,31,46,46,44,63,69,72,83,64,39,61,38,68,93,39,42,69,47,45,48,49,43,30,74,74,42,28,76,82,36,60,41,39,96,57,80,72,59,56,67,36,37,57,65,57,56,53,34,45,53,59,68,27,47,36,56,64,94,80,72,32,52,76,79,54,80,113

Radius of gyration: 15.22 Å; Cα contacts (8 Å, |Δi|>4): 251; chains: 1; bounding box: 39×37×40 Å

Foldseek 3Di:
DFEEEEAACFLVVVVVVVVVVVCVVPVPDDYAYAYEHADPVRLVNNLVVCVVVVHDSQRYYYHRCQQDNPCQVAAGQEYEYDPDFQDQCVVSCVSNVCQCVPQQVNGLANVHDDPSRGCPVSVVSSNVSRFDDVVVVHDDYDYD